Protein AF-A0A645ISI8-F1 (afdb_monomer)

Organism: NCBI:txid1076179

pLDDT: mean 84.4, std 16.5, range [39.66, 97.19]

Radius of gyration: 13.86 Å; Cα contacts (8 Å, |Δi|>4): 70; chains: 1; bounding box: 36×30×34 Å

Structure (mmCIF, N/CA/C/O backbone):
data_AF-A0A645ISI8-F1
#
_entry.id   AF-A0A645ISI8-F1
#
loop_
_atom_site.group_PDB
_atom_site.id
_atom_site.type_symbol
_atom_site.label_atom_id
_atom_site.label_alt_id
_atom_site.label_comp_id
_atom_site.label_asym_id
_atom_site.label_entity_id
_atom_site.label_seq_id
_atom_site.pdbx_PDB_ins_code
_atom_site.Cartn_x
_atom_site.Cartn_y
_atom_site.Cartn_z
_atom_site.occupancy
_atom_site.B_iso_or_equiv
_atom_site.auth_seq_id
_atom_site.auth_comp_id
_atom_site.auth_asym_id
_atom_site.auth_atom_id
_atom_site.pdbx_PDB_model_num
ATOM 1 N N . MET A 1 1 ? -18.119 -6.709 -21.254 1.00 39.66 1 MET A N 1
ATOM 2 C CA . MET A 1 1 ? -18.172 -7.828 -20.286 1.00 39.66 1 MET A CA 1
ATOM 3 C C . MET A 1 1 ? -16.766 -8.406 -20.031 1.00 39.66 1 MET A C 1
ATOM 5 O O . MET A 1 1 ? -16.587 -9.608 -20.055 1.00 39.66 1 MET A O 1
ATOM 9 N N . ALA A 1 2 ? -15.751 -7.555 -19.796 1.00 39.72 2 ALA A N 1
ATOM 10 C CA . ALA A 1 2 ? -14.334 -7.957 -19.681 1.00 39.72 2 ALA A CA 1
ATOM 11 C C . ALA A 1 2 ? -13.662 -7.385 -18.413 1.00 39.72 2 ALA A C 1
ATOM 13 O O . ALA A 1 2 ? -12.479 -7.075 -18.405 1.00 39.72 2 ALA A O 1
ATOM 14 N N . ARG A 1 3 ? -14.448 -7.151 -17.352 1.00 53.19 3 ARG A N 1
ATOM 15 C CA . ARG A 1 3 ? -14.008 -6.427 -16.141 1.00 53.19 3 ARG A CA 1
ATOM 16 C C . ARG A 1 3 ? -13.978 -7.302 -14.880 1.00 53.19 3 ARG A C 1
ATOM 18 O O . ARG A 1 3 ? -13.622 -6.814 -13.819 1.00 53.19 3 ARG A O 1
ATOM 25 N N . GLN A 1 4 ? -14.348 -8.580 -15.006 1.00 45.75 4 GLN A N 1
ATOM 26 C CA . GLN A 1 4 ? -14.492 -9.527 -13.890 1.00 45.75 4 GLN A CA 1
ATOM 27 C C . GLN A 1 4 ? -13.330 -10.525 -13.744 1.00 45.75 4 GLN A C 1
ATOM 29 O O . GLN A 1 4 ? -13.244 -11.170 -12.711 1.00 45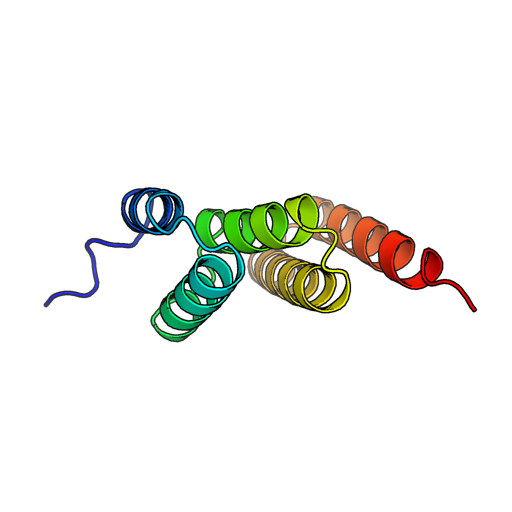.75 4 GLN A O 1
ATOM 34 N N . LEU A 1 5 ? -12.409 -10.633 -14.711 1.00 44.50 5 LEU A N 1
ATOM 35 C CA . LEU A 1 5 ? -11.333 -11.641 -14.662 1.00 44.50 5 LEU A CA 1
ATOM 36 C C . LEU A 1 5 ? -10.065 -11.205 -13.904 1.00 44.50 5 LEU A C 1
ATOM 38 O O . LEU A 1 5 ? -9.149 -12.003 -13.760 1.00 44.50 5 LEU A O 1
ATOM 42 N N . LEU A 1 6 ? -9.998 -9.967 -13.401 1.00 53.09 6 LEU A N 1
ATOM 43 C CA . LEU A 1 6 ? -8.856 -9.480 -12.609 1.00 53.09 6 LEU A CA 1
ATOM 44 C C . LEU A 1 6 ? -9.173 -9.246 -11.124 1.00 53.09 6 LEU A C 1
ATOM 46 O O . LEU A 1 6 ? -8.283 -8.848 -10.377 1.00 53.09 6 LEU A O 1
ATOM 50 N N . GLY A 1 7 ? -10.410 -9.494 -10.684 1.00 44.88 7 GLY A N 1
ATOM 51 C CA . GLY A 1 7 ? -10.786 -9.381 -9.275 1.00 44.88 7 GLY A CA 1
ATOM 52 C C . GLY A 1 7 ? -10.429 -10.656 -8.517 1.00 44.88 7 GLY A C 1
ATOM 53 O O . GLY A 1 7 ? -11.122 -11.657 -8.666 1.00 44.88 7 GLY A O 1
ATOM 54 N N . GLY A 1 8 ? -9.361 -10.606 -7.719 1.00 46.72 8 GLY A N 1
ATOM 55 C CA . GLY A 1 8 ? 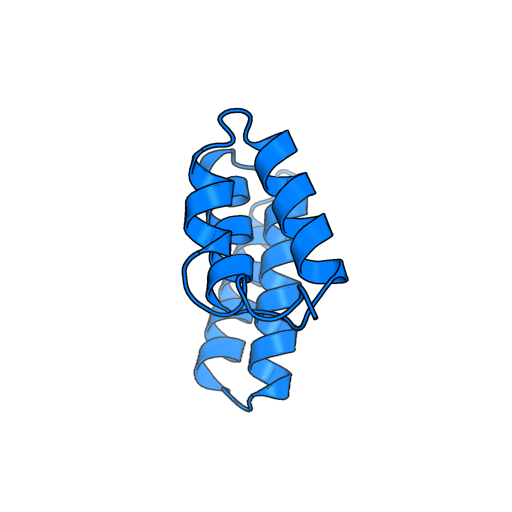-8.961 -11.674 -6.799 1.00 46.72 8 GLY A CA 1
ATOM 56 C C . GLY A 1 8 ? -8.100 -12.773 -7.430 1.00 46.72 8 GLY A C 1
ATOM 57 O O . GLY A 1 8 ? -8.592 -13.848 -7.753 1.00 46.72 8 GLY A O 1
ATOM 58 N N . GLY A 1 9 ? -6.795 -12.521 -7.587 1.00 48.97 9 GLY A N 1
ATOM 59 C CA . GLY A 1 9 ? -5.782 -13.546 -7.896 1.00 48.97 9 GLY A CA 1
ATOM 60 C C . GLY A 1 9 ? -5.009 -13.308 -9.196 1.00 48.97 9 GLY A C 1
ATOM 61 O O . GLY A 1 9 ? -3.793 -13.145 -9.162 1.00 48.97 9 GLY A O 1
ATOM 62 N N . ALA A 1 10 ? -5.700 -13.212 -10.336 1.00 54.22 10 ALA A N 1
ATOM 63 C CA . ALA A 1 10 ? -5.055 -13.173 -11.659 1.00 54.22 10 ALA A CA 1
ATOM 64 C C . ALA A 1 10 ? -4.324 -11.851 -11.977 1.00 54.22 10 ALA A C 1
ATOM 66 O O . ALA A 1 10 ? -3.297 -11.845 -12.658 1.00 54.22 10 ALA A O 1
ATOM 67 N N . GLY A 1 11 ? -4.828 -10.720 -11.470 1.00 58.69 11 GLY A N 1
ATOM 68 C CA . GLY A 1 11 ? -4.181 -9.417 -11.660 1.00 58.69 11 GLY A CA 1
ATOM 69 C C . GLY A 1 11 ? -2.850 -9.294 -10.921 1.00 58.69 11 GLY A C 1
ATOM 70 O O . GLY A 1 11 ? -1.924 -8.657 -11.418 1.00 58.69 11 GLY A O 1
ATOM 71 N N . GLY A 1 12 ? -2.736 -9.964 -9.772 1.00 61.81 12 GLY A N 1
ATOM 72 C CA . GLY A 1 12 ? -1.511 -9.976 -8.988 1.00 61.81 12 GLY A CA 1
ATOM 73 C C . GLY A 1 12 ? -0.393 -10.777 -9.654 1.00 61.81 12 GLY A C 1
ATOM 74 O O . GLY A 1 12 ? 0.747 -10.319 -9.701 1.00 61.81 12 GLY A O 1
ATOM 75 N N . THR A 1 13 ? -0.710 -11.936 -10.232 1.00 65.25 13 THR A N 1
ATOM 76 C CA . THR A 1 13 ? 0.264 -12.753 -10.972 1.00 65.25 13 THR A CA 1
ATOM 77 C C . THR A 1 13 ? 0.781 -12.047 -12.228 1.00 65.25 13 THR A C 1
ATOM 79 O O . THR A 1 13 ? 1.987 -12.042 -12.461 1.00 65.25 13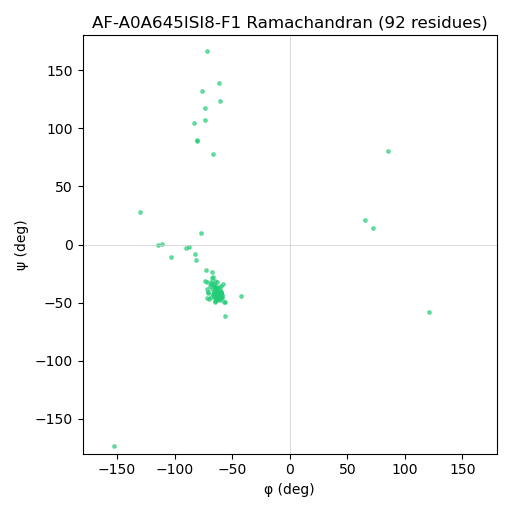 THR A O 1
ATOM 82 N N . ALA A 1 14 ? -0.077 -11.346 -12.978 1.00 73.00 14 ALA A N 1
ATOM 83 C CA . ALA A 1 14 ? 0.351 -10.590 -14.162 1.00 73.00 14 ALA A CA 1
ATOM 84 C C . ALA A 1 14 ? 1.326 -9.442 -13.822 1.00 73.00 14 ALA A C 1
ATOM 86 O O . ALA A 1 14 ? 2.235 -9.135 -14.591 1.00 73.00 14 ALA A O 1
ATOM 87 N N . LEU A 1 15 ? 1.185 -8.817 -12.646 1.00 80.81 15 LEU A N 1
ATOM 88 C CA . LEU A 1 15 ? 2.112 -7.774 -12.195 1.00 80.81 15 LEU A CA 1
ATOM 89 C C . LEU A 1 15 ? 3.503 -8.330 -11.869 1.00 80.81 15 LEU A C 1
ATOM 91 O O . LEU A 1 15 ? 4.502 -7.656 -12.123 1.00 80.81 15 LEU A O 1
ATOM 95 N N . THR A 1 16 ? 3.596 -9.559 -11.353 1.00 78.12 16 THR A N 1
ATOM 96 C CA . THR A 1 16 ? 4.898 -10.181 -11.049 1.00 78.12 16 THR A CA 1
ATOM 97 C C . THR A 1 16 ? 5.729 -10.495 -12.295 1.00 78.12 16 THR A C 1
ATOM 99 O O . THR A 1 16 ? 6.956 -10.503 -12.213 1.00 78.12 16 THR A O 1
ATOM 102 N N . GLU A 1 17 ? 5.095 -10.660 -13.460 1.00 87.56 17 GLU A N 1
ATOM 103 C CA . GLU A 1 17 ? 5.791 -10.867 -14.739 1.00 87.56 17 GLU A CA 1
ATOM 104 C C . GLU A 1 17 ? 6.474 -9.590 -15.258 1.00 87.56 17 GLU A C 1
ATOM 106 O O . GLU A 1 17 ? 7.446 -9.657 -16.017 1.00 87.56 17 GLU A O 1
ATOM 111 N N . ILE A 1 18 ? 6.023 -8.411 -14.812 1.00 90.38 18 ILE A N 1
ATOM 112 C CA . ILE A 1 18 ? 6.667 -7.136 -15.132 1.00 90.38 18 ILE A CA 1
ATOM 113 C C . ILE A 1 18 ? 7.968 -7.040 -14.330 1.00 90.38 18 ILE A C 1
ATOM 115 O O . ILE A 1 18 ? 7.953 -6.844 -13.112 1.00 90.38 18 ILE A O 1
ATOM 119 N N . LYS A 1 19 ? 9.106 -7.195 -15.016 1.00 91.25 19 LYS A N 1
ATOM 120 C CA . LYS A 1 19 ? 10.443 -7.212 -14.395 1.00 91.25 19 LYS A CA 1
ATOM 121 C C . LYS A 1 19 ? 10.898 -5.844 -13.901 1.00 91.25 19 LYS A C 1
ATOM 123 O O . LYS A 1 19 ? 11.529 -5.765 -12.853 1.00 91.25 19 LYS A O 1
ATOM 128 N N . ASP A 1 20 ? 10.595 -4.790 -14.656 1.00 94.62 20 ASP A N 1
ATOM 129 C CA . ASP A 1 20 ? 10.950 -3.429 -14.264 1.00 94.62 20 ASP A CA 1
ATOM 130 C C . ASP A 1 20 ? 10.034 -2.960 -13.113 1.00 94.62 2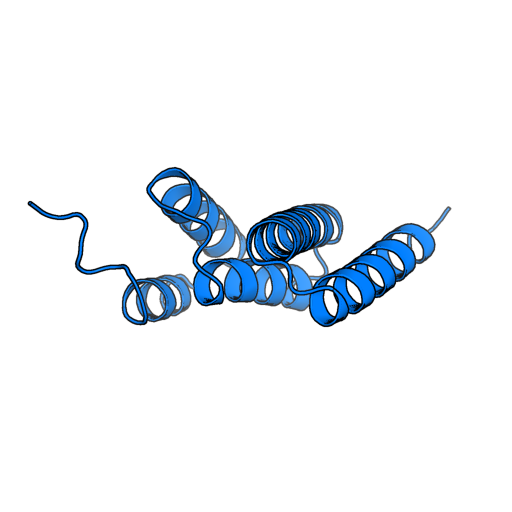0 ASP A C 1
ATOM 132 O O . ASP A 1 20 ? 8.812 -2.885 -13.292 1.00 94.62 20 ASP A O 1
ATOM 136 N N . PRO A 1 21 ? 10.582 -2.655 -11.923 1.00 93.19 21 PRO A N 1
ATOM 137 C CA . PRO A 1 21 ? 9.776 -2.380 -10.736 1.00 93.19 21 PRO A CA 1
ATOM 138 C C . PRO A 1 21 ? 8.968 -1.084 -10.856 1.00 93.19 21 PRO A C 1
ATOM 140 O O . PRO A 1 21 ? 7.881 -0.980 -10.287 1.00 93.19 21 PRO A O 1
ATOM 143 N N . LEU A 1 22 ? 9.452 -0.099 -11.620 1.00 93.50 22 LEU A N 1
ATOM 144 C CA . LEU A 1 22 ? 8.730 1.155 -11.823 1.00 93.50 22 LEU A CA 1
ATOM 145 C C . LEU A 1 22 ? 7.516 0.915 -12.719 1.00 93.50 22 LEU A C 1
ATOM 147 O O . LEU A 1 22 ? 6.406 1.327 -12.391 1.00 93.50 22 LEU A O 1
ATOM 151 N N . SER A 1 23 ? 7.717 0.184 -13.809 1.00 94.62 23 SER A N 1
ATOM 152 C CA . SER A 1 23 ? 6.668 -0.240 -14.730 1.00 94.62 23 SER A CA 1
ATOM 153 C C . SER A 1 23 ? 5.619 -1.086 -14.012 1.00 94.62 23 SER A C 1
ATOM 155 O O . SER A 1 23 ? 4.425 -0.870 -14.212 1.00 94.62 23 SER A O 1
ATOM 157 N N . ARG A 1 24 ? 6.041 -1.987 -13.112 1.00 94.00 24 ARG A N 1
ATOM 158 C CA . ARG A 1 24 ? 5.133 -2.763 -12.254 1.00 94.00 24 ARG A CA 1
ATOM 159 C C . ARG A 1 24 ? 4.293 -1.853 -11.358 1.00 94.00 24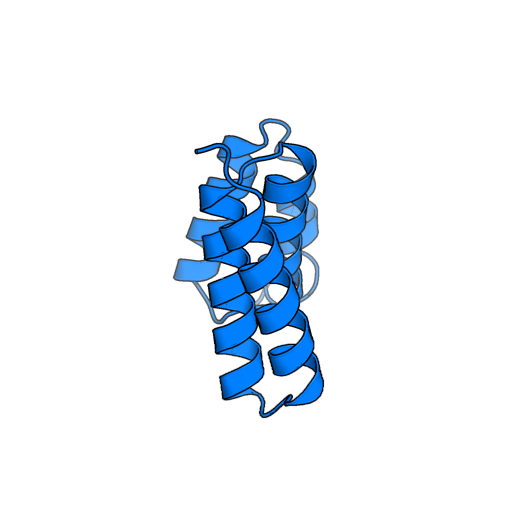 ARG A C 1
ATOM 161 O O . ARG A 1 24 ? 3.080 -2.028 -11.276 1.00 94.00 24 ARG A O 1
ATOM 168 N N . LEU A 1 25 ? 4.911 -0.856 -10.726 1.00 92.81 25 LEU A N 1
ATOM 169 C CA . LEU A 1 25 ? 4.222 0.096 -9.850 1.00 92.81 25 LEU A CA 1
ATOM 170 C C . LEU A 1 25 ? 3.219 0.965 -10.628 1.00 92.81 25 LEU A C 1
ATOM 172 O O . LEU A 1 25 ? 2.098 1.184 -10.166 1.00 92.81 25 LEU A O 1
ATOM 176 N N . VAL A 1 26 ? 3.583 1.409 -11.834 1.00 92.62 26 VAL A N 1
ATOM 177 C CA . VAL A 1 26 ? 2.681 2.142 -12.736 1.00 92.62 26 VAL A CA 1
ATOM 178 C C . VAL A 1 26 ? 1.512 1.258 -13.169 1.00 92.62 26 VAL A C 1
ATOM 180 O O . VAL A 1 26 ? 0.365 1.692 -13.076 1.00 92.62 26 VAL A O 1
ATOM 183 N N . ALA A 1 27 ? 1.768 0.014 -13.579 1.00 91.38 27 ALA A N 1
ATOM 184 C CA . ALA A 1 27 ? 0.726 -0.938 -13.960 1.00 91.38 27 ALA A CA 1
ATOM 185 C C . ALA A 1 27 ? -0.244 -1.216 -12.800 1.00 91.38 27 ALA A C 1
ATOM 187 O O . ALA A 1 27 ? -1.460 -1.194 -12.998 1.00 91.38 27 ALA A O 1
ATOM 188 N N . ALA A 1 28 ? 0.272 -1.375 -11.577 1.00 91.12 28 ALA A N 1
ATOM 189 C CA . ALA A 1 28 ? -0.552 -1.509 -10.382 1.00 91.12 28 ALA A CA 1
ATOM 190 C C . ALA A 1 28 ? -1.437 -0.269 -10.154 1.00 91.12 28 ALA A C 1
ATOM 192 O O . ALA A 1 28 ? -2.626 -0.397 -9.861 1.00 91.12 28 ALA A O 1
ATOM 193 N N . GLY A 1 29 ? -0.899 0.938 -10.360 1.00 91.12 29 GLY A N 1
ATOM 194 C CA . GLY A 1 29 ? -1.668 2.185 -10.292 1.00 91.12 29 GLY A CA 1
ATOM 195 C C . GLY A 1 29 ? -2.755 2.299 -11.371 1.00 91.12 29 GLY A C 1
ATOM 196 O O . GLY A 1 29 ? -3.858 2.777 -11.097 1.00 91.12 29 GLY A O 1
ATOM 197 N N . VAL A 1 30 ? -2.483 1.826 -12.591 1.00 91.62 30 VAL A N 1
ATOM 198 C CA . VAL A 1 30 ? -3.470 1.779 -13.683 1.00 91.62 30 VAL A CA 1
ATOM 199 C C . VAL A 1 30 ? -4.607 0.811 -13.348 1.00 91.62 30 VAL A C 1
ATOM 201 O O . VAL A 1 30 ? -5.775 1.173 -13.500 1.00 91.62 30 VAL A O 1
ATOM 204 N N . LEU A 1 31 ? -4.284 -0.381 -12.839 1.00 88.56 31 LEU A N 1
ATOM 205 C CA . LEU A 1 31 ? -5.279 -1.357 -12.387 1.00 88.56 31 LEU A CA 1
ATOM 206 C C . LEU A 1 31 ? -6.134 -0.805 -11.243 1.00 88.56 31 LEU A C 1
ATOM 208 O O . LEU A 1 31 ? -7.359 -0.927 -11.288 1.00 88.56 31 LEU A O 1
ATOM 212 N N . LEU A 1 32 ? -5.514 -0.116 -10.280 1.00 89.25 32 LEU A N 1
ATOM 213 C CA . LEU A 1 32 ? -6.215 0.527 -9.168 1.00 89.25 32 LEU A CA 1
ATOM 214 C C . LEU A 1 32 ? -7.209 1.585 -9.659 1.00 89.25 32 LEU A C 1
ATOM 216 O O . LEU A 1 32 ? -8.312 1.679 -9.138 1.00 89.25 32 LEU A O 1
ATOM 220 N N . ARG A 1 33 ? -6.866 2.368 -10.690 1.00 87.44 33 ARG A N 1
ATOM 221 C CA . ARG A 1 33 ? -7.802 3.336 -11.289 1.00 87.44 33 ARG A CA 1
ATOM 222 C C . ARG A 1 33 ? -8.987 2.653 -11.985 1.00 87.44 33 ARG A C 1
ATOM 224 O O . ARG A 1 33 ? -10.056 3.248 -12.110 1.00 87.44 33 ARG A O 1
ATOM 231 N N . GLY A 1 34 ? -8.792 1.426 -12.466 1.00 81.81 34 GLY A N 1
ATOM 232 C CA . GLY A 1 34 ? -9.794 0.639 -13.182 1.00 81.81 34 GLY A CA 1
ATOM 233 C C . GLY A 1 34 ? -10.816 -0.087 -12.296 1.00 81.81 34 GLY A C 1
ATOM 234 O O . GLY A 1 34 ? -11.843 -0.529 -12.831 1.00 81.81 34 GLY A O 1
ATOM 235 N N . GLY A 1 35 ? -10.581 -0.191 -10.982 1.00 77.81 35 GLY A N 1
ATOM 236 C CA . GLY A 1 35 ? -11.398 -0.968 -10.042 1.00 77.81 35 GLY A CA 1
ATOM 237 C C . GLY A 1 35 ? -11.374 -0.444 -8.600 1.00 77.81 35 GLY A C 1
ATOM 238 O O . GLY A 1 35 ? -10.859 0.633 -8.322 1.00 77.81 35 GLY A O 1
ATOM 239 N N . ALA A 1 36 ? -11.985 -1.189 -7.676 1.00 65.19 36 ALA A N 1
ATOM 240 C CA . ALA A 1 36 ? -11.890 -0.890 -6.248 1.00 65.19 36 ALA A CA 1
ATOM 241 C C . ALA A 1 36 ? -10.483 -1.211 -5.714 1.00 65.19 36 ALA A C 1
ATOM 243 O O . ALA A 1 36 ? -9.695 -1.895 -6.367 1.00 65.19 36 ALA A O 1
ATOM 244 N N . ALA A 1 37 ? -10.191 -0.719 -4.512 1.00 76.62 37 ALA A N 1
ATOM 245 C CA . ALA A 1 37 ? -8.957 -0.973 -3.782 1.00 76.62 37 ALA A CA 1
ATOM 246 C C . ALA A 1 37 ? -8.845 -2.452 -3.361 1.00 76.62 37 ALA A C 1
ATOM 248 O O . ALA A 1 37 ? -9.107 -2.801 -2.213 1.00 76.62 37 ALA A O 1
ATOM 249 N N . ASP A 1 38 ? -8.487 -3.317 -4.310 1.00 84.69 38 ASP A N 1
ATOM 250 C CA . ASP A 1 38 ? -8.208 -4.729 -4.063 1.00 84.69 38 ASP A CA 1
ATOM 251 C C . ASP A 1 38 ? -7.032 -4.862 -3.070 1.00 84.69 38 ASP A C 1
ATOM 253 O O . ASP A 1 38 ? -5.954 -4.307 -3.325 1.00 84.69 38 ASP A O 1
ATOM 257 N N . PRO A 1 39 ? -7.206 -5.563 -1.932 1.00 86.56 39 PRO A N 1
ATOM 258 C CA . PRO A 1 39 ? -6.168 -5.653 -0.907 1.00 86.56 39 PRO A CA 1
ATOM 259 C C . PRO A 1 39 ? -4.854 -6.270 -1.402 1.00 86.56 39 PRO A C 1
ATOM 261 O O . PRO A 1 39 ? -3.785 -5.828 -0.982 1.00 86.56 39 PRO A O 1
ATOM 264 N N . ALA A 1 40 ? -4.909 -7.251 -2.310 1.00 87.12 40 ALA A N 1
ATOM 265 C CA . ALA A 1 40 ? -3.710 -7.888 -2.847 1.00 87.12 40 ALA A CA 1
ATOM 266 C C . ALA A 1 40 ? -2.955 -6.932 -3.780 1.00 87.12 40 ALA A C 1
ATOM 268 O O . ALA A 1 40 ? -1.735 -6.812 -3.679 1.00 87.12 40 ALA A O 1
ATOM 269 N N . LEU A 1 41 ? -3.672 -6.182 -4.622 1.00 90.25 41 LEU A N 1
ATOM 270 C CA . LEU A 1 41 ? -3.082 -5.143 -5.470 1.00 90.25 41 LEU A CA 1
ATOM 271 C C . LEU A 1 41 ? -2.387 -4.052 -4.640 1.00 90.25 41 LEU A C 1
ATOM 273 O O . LEU A 1 41 ? -1.268 -3.639 -4.951 1.00 90.25 41 LEU A O 1
ATOM 277 N N . LEU A 1 42 ? -3.037 -3.589 -3.569 1.00 92.31 42 LEU A N 1
ATOM 278 C CA . LEU A 1 42 ? -2.453 -2.597 -2.666 1.00 92.31 42 LEU A CA 1
ATOM 279 C C . LEU A 1 42 ? -1.203 -3.126 -1.952 1.00 92.31 42 LEU A C 1
ATOM 281 O O . LEU A 1 42 ? -0.250 -2.371 -1.739 1.00 92.31 42 LEU A O 1
ATOM 285 N N . GLN A 1 43 ? -1.203 -4.407 -1.579 1.00 92.19 43 GLN A N 1
ATOM 286 C CA . GLN A 1 43 ? -0.055 -5.047 -0.951 1.00 92.19 43 GLN A CA 1
ATOM 287 C C . GLN A 1 43 ? 1.128 -5.147 -1.920 1.00 92.19 43 GLN A C 1
ATOM 289 O O . GLN A 1 43 ? 2.237 -4.768 -1.558 1.00 92.19 43 GLN A O 1
ATOM 294 N N . GLN A 1 44 ? 0.892 -5.509 -3.181 1.00 91.44 44 GLN A N 1
ATOM 295 C CA . GLN A 1 44 ? 1.944 -5.552 -4.201 1.00 91.44 44 GLN A CA 1
ATOM 296 C C . GLN A 1 44 ? 2.591 -4.191 -4.472 1.00 91.44 44 GLN A C 1
ATOM 298 O O . GLN A 1 44 ? 3.801 -4.116 -4.701 1.00 91.44 44 GLN A O 1
ATOM 303 N N . GLY A 1 45 ? 1.810 -3.107 -4.441 1.00 93.06 45 GLY A N 1
ATOM 304 C CA . GLY A 1 45 ? 2.347 -1.750 -4.547 1.00 93.06 45 GLY A CA 1
ATOM 305 C C . GLY A 1 45 ? 3.266 -1.389 -3.373 1.00 93.06 45 GLY A C 1
ATOM 306 O O . GLY A 1 45 ? 4.326 -0.793 -3.580 1.00 93.06 45 GLY A O 1
ATOM 307 N N . VAL A 1 46 ? 2.897 -1.805 -2.154 1.00 95.00 46 VAL A N 1
ATOM 308 C CA . VAL A 1 46 ? 3.744 -1.665 -0.958 1.00 95.00 46 VAL A CA 1
ATOM 309 C C . VAL A 1 46 ? 5.017 -2.493 -1.077 1.00 95.00 46 VAL A C 1
ATOM 311 O O . VAL A 1 46 ? 6.095 -1.943 -0.858 1.00 95.00 46 VAL A O 1
ATOM 314 N N . ASP A 1 47 ? 4.914 -3.765 -1.454 1.00 93.69 47 ASP A N 1
ATOM 315 C CA . ASP A 1 47 ? 6.064 -4.667 -1.555 1.00 93.69 47 ASP A CA 1
ATOM 316 C C . ASP A 1 47 ? 7.051 -4.168 -2.615 1.00 93.69 47 ASP A C 1
ATOM 318 O O . ASP A 1 47 ? 8.222 -3.951 -2.312 1.00 93.69 47 ASP A O 1
ATOM 322 N N . THR A 1 48 ? 6.557 -3.818 -3.808 1.00 94.38 48 THR A N 1
ATOM 323 C CA . THR A 1 4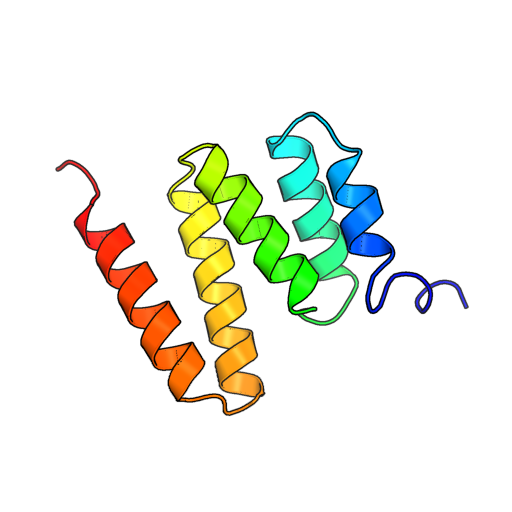8 ? 7.385 -3.275 -4.899 1.00 94.38 48 THR A CA 1
ATOM 324 C C . THR A 1 48 ? 8.112 -1.995 -4.475 1.00 94.38 48 THR A C 1
ATOM 326 O O . THR A 1 48 ? 9.306 -1.843 -4.721 1.00 94.38 48 THR A O 1
ATOM 329 N N . ALA A 1 49 ? 7.420 -1.054 -3.822 1.00 95.00 49 ALA A N 1
ATOM 330 C CA . ALA A 1 49 ? 8.049 0.185 -3.367 1.00 95.00 49 ALA A CA 1
ATOM 331 C C . ALA A 1 49 ? 9.041 -0.050 -2.215 1.00 95.00 49 ALA A C 1
ATOM 333 O O . ALA A 1 49 ? 10.072 0.621 -2.147 1.00 95.00 49 ALA A O 1
ATOM 334 N N . SER A 1 50 ? 8.739 -0.990 -1.316 1.00 93.62 50 SER A N 1
ATOM 335 C CA . SER A 1 50 ? 9.587 -1.340 -0.175 1.00 93.62 50 SER A CA 1
ATOM 336 C C . SER A 1 50 ? 10.879 -2.026 -0.615 1.00 93.62 50 SER A C 1
ATOM 338 O O . SER A 1 50 ? 11.947 -1.642 -0.147 1.00 93.62 50 SER A O 1
ATOM 340 N N . GLU A 1 51 ? 10.800 -2.992 -1.534 1.00 94.25 51 GLU A N 1
ATOM 341 C CA . GLU A 1 51 ? 11.956 -3.703 -2.102 1.00 94.25 51 GLU A CA 1
ATOM 342 C C . GLU A 1 51 ? 12.956 -2.751 -2.767 1.00 94.25 51 GLU A C 1
ATOM 344 O O . GLU A 1 51 ? 14.162 -2.970 -2.706 1.00 94.25 51 GLU A O 1
ATOM 349 N N . GLN A 1 52 ? 12.465 -1.667 -3.371 1.00 94.88 52 GLN A N 1
ATOM 350 C CA . GLN A 1 52 ? 13.299 -0.659 -4.028 1.00 94.88 52 GLN A CA 1
ATOM 351 C C . GLN A 1 52 ? 13.746 0.480 -3.096 1.00 94.88 52 GLN A C 1
ATOM 353 O O . GLN A 1 52 ? 14.450 1.395 -3.525 1.00 94.88 52 GLN A O 1
ATOM 358 N N . GLY A 1 53 ? 13.302 0.491 -1.835 1.00 93.94 53 GLY A N 1
ATOM 359 C CA . GLY A 1 53 ? 13.560 1.600 -0.910 1.00 93.94 53 GLY A CA 1
ATOM 360 C C . GLY A 1 53 ? 12.884 2.918 -1.319 1.00 93.94 53 GLY A C 1
ATOM 361 O O . GLY A 1 53 ? 13.284 4.003 -0.887 1.00 93.94 53 GLY A O 1
ATOM 362 N N . TRP A 1 54 ? 11.844 2.864 -2.155 1.00 94.81 54 TRP A N 1
ATOM 363 C CA . TRP A 1 54 ? 11.156 4.041 -2.675 1.00 94.81 54 TRP A CA 1
ATOM 364 C C . TRP A 1 54 ? 10.165 4.611 -1.672 1.00 94.81 54 TRP A C 1
ATOM 366 O O . TRP A 1 54 ? 8.969 4.326 -1.674 1.00 94.81 54 TRP A O 1
ATOM 376 N N . ARG A 1 55 ? 10.668 5.519 -0.845 1.00 94.00 55 ARG A N 1
ATOM 377 C CA . ARG A 1 55 ? 9.923 6.138 0.250 1.00 94.00 55 ARG A CA 1
ATOM 378 C C . ARG A 1 55 ? 8.634 6.856 -0.172 1.00 94.00 55 ARG A C 1
ATOM 380 O O . ARG A 1 55 ? 7.594 6.642 0.443 1.00 94.00 55 ARG A O 1
ATOM 387 N N . ARG A 1 56 ? 8.681 7.725 -1.193 1.00 94.25 56 ARG A N 1
ATOM 388 C CA . ARG A 1 56 ? 7.500 8.512 -1.619 1.00 94.25 56 ARG A CA 1
ATOM 389 C C . ARG A 1 56 ? 6.379 7.614 -2.167 1.00 94.25 56 ARG A C 1
ATOM 391 O O . ARG A 1 56 ? 5.257 7.747 -1.681 1.00 94.25 56 ARG A O 1
ATOM 398 N N . PRO A 1 57 ? 6.653 6.680 -3.099 1.00 95.44 57 PRO A N 1
ATOM 399 C CA . PRO A 1 57 ? 5.666 5.687 -3.511 1.00 95.44 57 PRO A CA 1
ATOM 400 C C . PRO A 1 57 ? 5.175 4.816 -2.352 1.00 95.44 57 PRO A C 1
ATOM 402 O O . PRO A 1 57 ? 3.972 4.623 -2.221 1.00 95.44 57 PRO A O 1
ATOM 405 N N . LEU A 1 58 ? 6.068 4.348 -1.472 1.00 96.31 58 LEU A N 1
ATOM 406 C CA . LEU A 1 58 ? 5.698 3.506 -0.332 1.00 96.31 58 LEU A CA 1
ATOM 407 C C . LEU A 1 58 ? 4.694 4.202 0.599 1.00 96.31 58 LEU A C 1
ATOM 409 O O . LEU A 1 58 ? 3.695 3.599 0.983 1.00 96.31 58 LEU A O 1
ATOM 413 N N . MET A 1 59 ? 4.911 5.483 0.917 1.00 96.75 59 MET A N 1
ATOM 414 C CA . MET A 1 59 ? 3.949 6.267 1.701 1.00 96.75 59 MET A CA 1
ATOM 415 C C . MET A 1 59 ? 2.594 6.376 0.992 1.00 96.75 59 MET A C 1
ATOM 417 O O . MET A 1 59 ? 1.562 6.171 1.624 1.00 96.75 59 MET A O 1
ATOM 421 N N . ALA A 1 60 ? 2.580 6.650 -0.316 1.00 95.81 60 ALA A N 1
ATOM 422 C CA . ALA A 1 60 ? 1.336 6.744 -1.081 1.00 95.81 60 ALA A CA 1
ATOM 423 C C . ALA A 1 60 ? 0.538 5.428 -1.050 1.00 95.81 60 ALA A C 1
ATOM 425 O O . ALA A 1 60 ? -0.669 5.444 -0.809 1.00 95.81 60 ALA A O 1
ATOM 426 N N . TRP A 1 61 ? 1.208 4.285 -1.215 1.00 95.94 61 TRP A N 1
ATOM 427 C CA . TRP A 1 61 ? 0.568 2.969 -1.146 1.00 95.94 61 TRP A CA 1
ATOM 428 C C . TRP A 1 61 ? 0.063 2.620 0.261 1.00 95.94 61 TRP A C 1
ATOM 430 O O . TRP A 1 61 ? -1.039 2.089 0.399 1.00 95.94 61 TRP A O 1
ATOM 440 N N . LEU A 1 62 ? 0.797 2.982 1.318 1.00 96.62 62 LEU A N 1
ATOM 441 C CA . LEU A 1 62 ? 0.329 2.809 2.699 1.00 96.62 62 LEU A CA 1
ATOM 442 C C . LEU A 1 62 ? -0.885 3.692 3.027 1.00 96.62 62 LEU A C 1
ATOM 444 O O . LEU A 1 62 ? -1.787 3.244 3.733 1.00 96.62 62 LEU A O 1
ATOM 448 N N . LEU A 1 63 ? -0.953 4.915 2.490 1.00 96.69 63 LEU A N 1
ATOM 449 C CA . LEU A 1 63 ? -2.130 5.783 2.624 1.00 96.69 63 LEU A CA 1
ATOM 450 C C . LEU A 1 63 ? -3.359 5.196 1.914 1.00 96.69 63 LEU A C 1
ATOM 452 O O . LEU A 1 63 ? -4.473 5.298 2.427 1.00 96.69 63 LEU A O 1
ATOM 456 N N . LEU A 1 64 ? -3.170 4.544 0.763 1.00 95.31 64 LEU A N 1
ATOM 457 C CA . LEU A 1 64 ? -4.247 3.838 0.064 1.00 95.31 64 LEU A CA 1
ATOM 458 C C . LEU A 1 64 ? -4.750 2.624 0.861 1.00 95.31 64 LEU A C 1
ATOM 460 O O . LEU A 1 64 ? -5.963 2.460 0.991 1.00 95.31 64 LEU A O 1
ATOM 464 N N . GLN A 1 65 ? -3.852 1.827 1.457 1.00 95.19 65 GLN A N 1
ATOM 465 C CA . GLN A 1 65 ? -4.241 0.753 2.383 1.00 95.19 65 GLN A CA 1
ATOM 466 C C . GLN A 1 65 ? -4.995 1.292 3.601 1.00 95.19 65 GLN A C 1
ATOM 468 O O . GLN A 1 65 ? -6.003 0.715 4.003 1.00 95.19 65 GLN A O 1
ATOM 473 N N . LEU A 1 66 ? -4.558 2.426 4.159 1.00 96.25 66 LEU A N 1
ATOM 474 C CA . LEU A 1 66 ? -5.224 3.039 5.307 1.00 96.25 66 LEU A CA 1
ATOM 475 C C . LEU A 1 66 ? -6.650 3.461 4.949 1.00 96.25 66 LEU A C 1
ATOM 477 O O . LEU A 1 66 ? -7.579 3.189 5.706 1.00 96.25 66 LEU A O 1
ATOM 481 N N . LYS A 1 67 ? -6.835 4.067 3.773 1.00 94.69 67 LYS A N 1
ATOM 482 C CA . LYS A 1 67 ? -8.156 4.434 3.259 1.00 94.69 67 LYS A CA 1
ATOM 483 C C . LYS A 1 67 ? -9.058 3.209 3.072 1.00 94.69 67 LYS A C 1
ATOM 485 O O . LYS A 1 67 ? -10.230 3.270 3.430 1.00 94.69 67 LYS A O 1
ATOM 490 N N . ALA A 1 68 ? -8.527 2.104 2.549 1.00 92.31 68 ALA A N 1
ATOM 491 C CA . ALA A 1 68 ? -9.283 0.859 2.400 1.00 92.31 68 ALA A CA 1
ATOM 492 C C . ALA A 1 68 ? -9.685 0.265 3.766 1.00 92.31 68 ALA A C 1
ATOM 494 O O . ALA A 1 68 ? -10.847 -0.082 3.964 1.00 92.31 68 ALA A O 1
ATOM 495 N N . ALA A 1 69 ? -8.769 0.239 4.739 1.00 93.00 69 ALA A N 1
ATOM 496 C CA . ALA A 1 69 ? -9.041 -0.240 6.097 1.00 93.00 69 ALA A CA 1
ATOM 497 C C . ALA A 1 69 ? -10.064 0.638 6.844 1.00 93.00 69 ALA A C 1
ATOM 499 O O . ALA A 1 69 ? -10.889 0.128 7.599 1.00 93.00 69 ALA A O 1
ATOM 500 N N . GLN A 1 70 ? -10.054 1.954 6.605 1.00 93.81 70 GLN A N 1
ATOM 501 C CA . GLN A 1 70 ? -11.076 2.882 7.105 1.00 93.81 70 GLN A CA 1
ATOM 502 C C . GLN A 1 70 ? -12.457 2.578 6.526 1.00 93.81 70 GLN A C 1
ATOM 504 O O . GLN A 1 70 ? -13.435 2.545 7.265 1.00 93.81 70 GLN A O 1
ATOM 509 N N . GLN A 1 71 ? -12.533 2.316 5.220 1.00 91.81 71 GLN A N 1
ATOM 510 C CA . GLN A 1 71 ? -13.785 1.953 4.552 1.00 91.81 71 GLN A CA 1
ATOM 511 C C . GLN A 1 71 ? -14.318 0.589 5.010 1.00 91.81 71 GLN A C 1
ATOM 513 O O . GLN A 1 71 ? -15.529 0.416 5.103 1.00 91.81 71 GLN A O 1
ATOM 518 N N . GLY A 1 72 ? -13.426 -0.356 5.318 1.00 89.94 72 GLY A N 1
ATOM 519 C CA . GLY A 1 72 ? -13.778 -1.671 5.860 1.00 89.94 72 GLY A CA 1
ATOM 520 C C . GLY A 1 72 ? -14.030 -1.700 7.372 1.00 89.94 72 GLY A C 1
ATOM 521 O O . GLY A 1 72 ? -14.466 -2.725 7.884 1.00 89.94 72 GLY A O 1
ATOM 522 N N . GLY A 1 73 ? -13.757 -0.609 8.098 1.00 92.12 73 GLY A N 1
ATOM 523 C CA . GLY A 1 73 ? -13.906 -0.549 9.556 1.00 92.12 73 GLY A CA 1
ATOM 524 C C . GLY A 1 73 ? -12.850 -1.330 10.353 1.00 92.12 73 GLY A C 1
ATOM 525 O O . GLY A 1 73 ? -13.027 -1.527 11.554 1.00 92.12 73 GLY A O 1
ATOM 526 N N . ASP A 1 74 ? -11.742 -1.754 9.735 1.00 92.94 74 ASP A N 1
ATOM 527 C CA . ASP A 1 74 ? -10.683 -2.511 10.415 1.00 92.94 74 ASP A CA 1
ATOM 528 C C . ASP A 1 74 ? -9.762 -1.573 11.211 1.00 92.94 74 ASP A 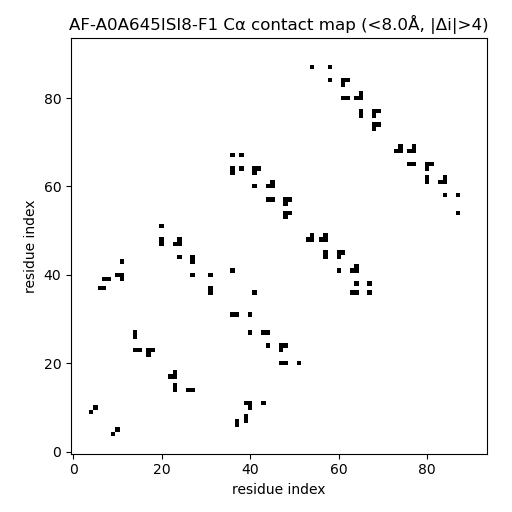C 1
ATOM 530 O O . ASP A 1 74 ? -8.754 -1.056 10.723 1.00 92.94 74 ASP A O 1
ATOM 534 N N . VAL A 1 75 ? -10.133 -1.323 12.466 1.00 94.06 75 VAL A N 1
ATOM 535 C CA . VAL A 1 75 ? -9.409 -0.413 13.368 1.00 94.06 75 VAL A CA 1
ATOM 536 C C . VAL A 1 75 ? -7.999 -0.927 13.700 1.00 94.06 75 VAL A C 1
ATOM 538 O O . VAL A 1 75 ? -7.079 -0.126 13.889 1.00 94.06 75 VAL A O 1
ATOM 541 N N . GLN A 1 76 ? -7.793 -2.248 13.741 1.00 95.50 76 GLN A N 1
ATOM 542 C CA . GLN A 1 76 ? -6.483 -2.833 14.044 1.00 95.50 76 GLN A CA 1
ATOM 543 C C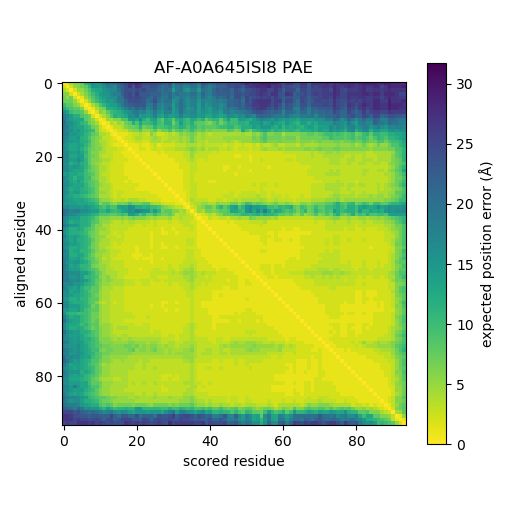 . GLN A 1 76 ? -5.508 -2.598 12.890 1.00 95.50 76 GLN A C 1
ATOM 545 O O . GLN A 1 76 ? -4.384 -2.122 13.102 1.00 95.50 76 GLN A O 1
ATOM 550 N N . GLN A 1 77 ? -5.960 -2.854 11.663 1.00 93.38 77 GLN A N 1
ATOM 551 C CA . GLN A 1 77 ? -5.179 -2.606 10.459 1.00 93.38 77 GLN A CA 1
ATOM 552 C C . GLN A 1 77 ? -4.882 -1.109 10.293 1.00 93.38 77 GLN A C 1
ATOM 554 O O . GLN A 1 77 ? -3.742 -0.735 10.007 1.00 93.38 77 GLN A O 1
ATOM 559 N N . GLN A 1 78 ? -5.856 -0.232 10.563 1.00 96.69 78 GLN A N 1
ATOM 560 C CA . GLN A 1 78 ? -5.643 1.221 10.557 1.00 96.69 78 GLN A CA 1
ATOM 561 C C . GLN A 1 78 ? -4.513 1.644 11.507 1.00 96.69 78 GLN A C 1
ATOM 563 O O . GLN A 1 78 ? -3.592 2.355 11.094 1.00 96.69 78 GLN A O 1
ATOM 568 N N . ALA A 1 79 ? -4.533 1.173 12.759 1.00 97.19 79 ALA A N 1
ATOM 569 C CA . ALA A 1 79 ? -3.506 1.504 13.747 1.00 97.19 79 ALA A CA 1
ATOM 570 C C . ALA A 1 79 ? -2.114 0.983 13.342 1.00 97.19 79 ALA A C 1
ATOM 572 O O . ALA A 1 79 ? -1.094 1.645 13.556 1.00 97.19 79 ALA A O 1
ATOM 573 N N . GLN A 1 80 ? -2.037 -0.203 12.731 1.00 96.50 80 GLN A N 1
ATOM 574 C CA . GLN A 1 80 ? -0.782 -0.734 12.200 1.00 96.50 80 GLN A CA 1
ATOM 575 C C . GLN A 1 80 ? -0.227 0.133 11.062 1.00 96.50 80 GLN A C 1
ATOM 577 O O . GLN A 1 80 ? 0.957 0.480 11.078 1.00 96.50 80 GLN A O 1
ATOM 582 N N . LEU A 1 81 ? -1.072 0.521 10.108 1.00 96.44 81 LEU A N 1
ATOM 583 C CA . LEU A 1 81 ? -0.679 1.330 8.954 1.00 96.44 81 LEU A CA 1
ATOM 584 C C . LEU A 1 81 ? -0.232 2.739 9.361 1.00 96.44 81 LEU A C 1
ATOM 586 O O . LEU A 1 81 ? 0.798 3.213 8.881 1.00 96.44 81 LEU A O 1
ATOM 590 N N . GLN A 1 82 ? -0.928 3.372 10.308 1.00 96.56 82 GLN A N 1
ATOM 591 C CA . GLN A 1 82 ? -0.533 4.671 10.864 1.00 96.56 82 GLN A CA 1
ATOM 592 C C . GLN A 1 82 ? 0.854 4.627 11.518 1.00 96.56 82 GLN A C 1
ATOM 594 O O . GLN A 1 82 ? 1.667 5.527 11.308 1.00 96.56 82 GLN A O 1
ATOM 599 N N . ARG A 1 83 ? 1.172 3.558 12.264 1.00 96.50 83 ARG A N 1
ATOM 600 C CA . ARG A 1 83 ? 2.516 3.374 12.840 1.00 96.50 83 ARG A CA 1
ATOM 601 C C . ARG A 1 83 ? 3.586 3.269 11.756 1.00 96.50 83 ARG A C 1
ATOM 603 O O . ARG A 1 83 ? 4.617 3.924 11.872 1.00 96.50 83 ARG A O 1
ATOM 610 N N . ARG A 1 84 ? 3.343 2.497 10.691 1.00 95.19 84 ARG A N 1
ATOM 611 C CA . ARG A 1 84 ? 4.291 2.370 9.567 1.00 95.19 84 ARG A CA 1
ATOM 612 C C . ARG A 1 84 ? 4.512 3.703 8.853 1.00 95.19 84 ARG A C 1
ATOM 614 O O . ARG A 1 84 ? 5.655 4.035 8.559 1.00 95.19 84 ARG A O 1
ATOM 621 N N . LEU A 1 85 ? 3.452 4.478 8.622 1.00 95.44 85 LEU A N 1
ATOM 622 C CA . LEU A 1 85 ? 3.553 5.816 8.030 1.00 95.44 85 LEU A CA 1
ATOM 623 C C . LEU A 1 85 ? 4.397 6.756 8.893 1.00 95.44 85 LEU A C 1
ATOM 625 O O . LEU A 1 85 ? 5.338 7.351 8.380 1.00 95.44 85 LEU A O 1
ATOM 629 N N . LYS A 1 86 ? 4.143 6.803 10.206 1.00 95.31 86 LYS A N 1
ATOM 630 C CA . LYS A 1 86 ? 4.927 7.618 11.145 1.00 95.31 86 LYS A CA 1
ATOM 631 C C . LYS A 1 86 ? 6.409 7.229 11.167 1.00 95.31 86 LYS A C 1
ATOM 633 O O . LYS A 1 86 ? 7.283 8.097 11.228 1.00 95.31 86 LYS A O 1
ATOM 638 N N . LEU A 1 87 ? 6.702 5.926 11.125 1.00 92.81 87 LEU A N 1
ATOM 639 C CA . LEU A 1 87 ? 8.078 5.431 11.041 1.00 92.81 87 LEU A CA 1
ATOM 640 C C . LEU A 1 87 ? 8.745 5.909 9.760 1.00 92.81 87 LEU A C 1
ATOM 642 O O . LEU A 1 87 ? 9.843 6.451 9.831 1.00 92.81 87 LEU A O 1
ATOM 646 N N . LEU A 1 88 ? 8.058 5.780 8.619 1.00 90.69 88 LEU A N 1
ATOM 647 C CA . LEU A 1 88 ? 8.563 6.318 7.368 1.00 90.69 88 LEU A CA 1
ATOM 648 C C . LEU A 1 88 ? 8.817 7.803 7.532 1.00 90.69 88 LEU A C 1
ATOM 650 O O . LEU A 1 88 ? 9.980 8.153 7.482 1.00 90.69 88 LEU A O 1
ATOM 654 N N . GLU A 1 89 ? 7.829 8.645 7.836 1.00 87.50 89 GLU A N 1
ATOM 655 C CA . GLU A 1 89 ? 7.988 10.098 8.035 1.00 87.50 89 GLU A CA 1
ATOM 656 C C . GLU A 1 89 ? 9.230 10.475 8.855 1.00 87.50 89 GLU A C 1
ATOM 658 O O . GLU A 1 89 ? 10.009 11.322 8.423 1.00 87.50 89 GLU A O 1
ATOM 663 N N . THR A 1 90 ? 9.490 9.760 9.950 1.00 83.94 90 THR A N 1
ATOM 664 C CA . THR A 1 90 ? 10.637 10.014 10.835 1.00 83.94 90 THR A CA 1
ATOM 665 C C . THR A 1 90 ? 11.984 9.567 10.251 1.00 83.94 90 THR A C 1
ATOM 667 O O . THR A 1 90 ? 13.003 10.191 10.517 1.00 83.94 90 THR A O 1
ATOM 670 N N . SER A 1 91 ? 12.027 8.515 9.428 1.00 71.31 91 SER A N 1
ATOM 671 C CA . SER A 1 91 ? 13.269 7.987 8.833 1.00 71.31 91 SER A CA 1
ATOM 672 C C . SER A 1 91 ? 13.830 8.808 7.655 1.00 71.31 91 SER A C 1
ATOM 674 O O . SER A 1 91 ? 14.702 8.311 6.945 1.00 71.31 91 SER A O 1
ATOM 676 N N . ALA A 1 92 ? 13.322 10.015 7.368 1.00 58.88 92 ALA A N 1
ATOM 677 C CA . ALA A 1 92 ? 13.938 10.873 6.348 1.00 58.88 92 ALA A CA 1
ATOM 678 C C . ALA A 1 92 ? 15.214 11.502 6.927 1.00 58.88 92 ALA A C 1
ATOM 680 O O . ALA A 1 92 ? 15.146 12.053 8.027 1.00 58.88 92 ALA A O 1
ATOM 681 N N . PRO A 1 93 ? 16.356 11.470 6.217 1.00 54.22 93 PRO A N 1
ATOM 682 C CA . PRO A 1 93 ? 17.482 12.309 6.599 1.00 54.22 93 PRO A CA 1
ATOM 683 C C . PRO A 1 93 ? 17.064 13.786 6.514 1.00 54.22 93 PRO A C 1
ATOM 685 O O . PRO A 1 93 ? 16.322 14.172 5.607 1.00 54.22 93 PRO A O 1
ATOM 688 N N . LYS A 1 94 ? 17.506 14.569 7.502 1.00 44.72 94 LYS A N 1
ATOM 689 C CA . LYS A 1 94 ? 17.376 16.030 7.543 1.00 44.72 94 LYS A CA 1
ATOM 690 C C . LYS A 1 94 ? 18.234 16.682 6.463 1.00 44.72 94 LYS A C 1
ATOM 692 O O . LYS A 1 94 ? 19.352 16.170 6.236 1.00 44.72 94 LYS A O 1
#

Solvent-accessible surface area (backbone atoms only — not comparable to full-atom values): 5435 Å² total; per-residue (Å²): 143,85,80,70,77,51,71,82,63,55,47,56,58,60,44,69,71,43,77,53,59,66,61,27,46,51,50,49,52,53,52,44,74,75,51,71,88,48,67,67,57,44,48,50,42,32,49,54,20,54,78,68,67,37,61,72,61,25,50,55,32,46,52,53,48,34,53,48,25,60,75,70,64,38,61,68,60,30,55,53,40,52,51,52,48,53,51,53,69,66,69,56,85,129

Foldseek 3Di:
DPLPPCQPDPVLVVLVVPPPLVVSLVSLVVVCVSDPPRVSSLVSQLVSCVVVVNLVSNLVSLVSQLVVCVVVVPPVSNVVSVVVNVVSVVPDDD

Secondary structure (DSSP, 8-state):
--SSTTSSSHHHHHHHH--SHHHHHHHHHHHHHHSS--HHHHHHHHHHHHHTT-HHHHHHHHHHHHHHHHHHT-HHHHHHHHHHHHHHHHTS--

Sequence (94 aa):
MARQLLGGGAGGTALTEIKDPLSRLVAAGVLLRGGAADPALLQQGVDTASEQGWRRPLMAWLLLQLKAAQQGGDVQQQAQLQRRLKLLETSAPK

Nearest PDB structures (foldseek):
  2kat-assembly1_A  TM=6.618E-01  e=1.964E-01  Bordetella parapertussis
  2kcl-assembly1_A  TM=6.872E-01  e=3.034E-01  Salinibacter ruber DSM 13855
  2kcv-assembly1_A  TM=6.641E-01  e=3.770E-01  Salinibacter ruber DSM 13855
  3ma5-assembly3_C  TM=6.612E-01  e=8.995E-01  Salinibacter ruber DSM 13855
  3ma5-a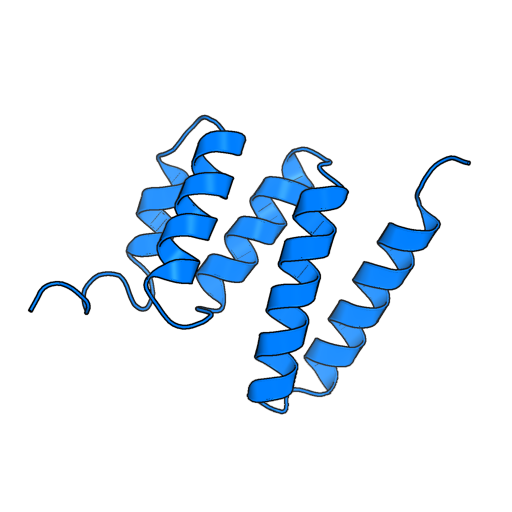ssembly1_A  TM=5.669E-01  e=9.497E-01  Salinibacter ruber DSM 13855

Mean predicted aligned error: 6.83 Å